Protein AF-A0A6C2U142-F1 (afdb_monomer_lite)

pLDDT: mean 79.12, std 17.56, range [44.44, 96.25]

Sequence (106 aa):
MDRYNTHNMVEYIKTQPEFPFDAIDVEESLDNVLCYFGLHPKLDEQERHEITRDLLKLALSGELAEMQRIVDLGLMSGIDHVRNTRLPRQRPSISPAQFMEELHLA

Secondary structure (DSSP, 8-state):
--HHHHHHHHHHHHTSS-----HHHHHH-HHHHHHHTT------HHHHHHHHHHHHHHHHHHHHHHHHHHHHHHHHHHHHTSSS-----------HHHHHHHTT--

Structure (mmCIF, N/CA/C/O backbone):
data_AF-A0A6C2U142-F1
#
_entry.id   AF-A0A6C2U142-F1
#
loop_
_atom_site.group_PDB
_atom_site.id
_atom_site.type_symbol
_atom_site.label_atom_id
_atom_site.label_alt_id
_atom_site.label_comp_id
_atom_site.label_asym_id
_atom_site.label_entity_id
_atom_site.label_seq_id
_atom_site.pdbx_PDB_ins_code
_atom_site.Cartn_x
_atom_site.Cartn_y
_atom_site.Cartn_z
_atom_site.occupancy
_atom_site.B_iso_or_equiv
_atom_site.auth_seq_id
_atom_site.auth_comp_id
_atom_site.auth_asym_id
_atom_site.auth_atom_id
_atom_site.pdbx_PDB_model_num
ATOM 1 N N . MET A 1 1 ? -7.250 -3.363 21.853 1.00 53.03 1 MET A N 1
ATOM 2 C CA . MET A 1 1 ? -7.674 -4.098 20.644 1.00 53.03 1 MET A CA 1
ATOM 3 C C . MET A 1 1 ? -7.749 -3.033 19.567 1.00 53.03 1 MET A C 1
ATOM 5 O O . MET A 1 1 ? -8.370 -2.030 19.866 1.00 53.03 1 MET A O 1
ATOM 9 N N . ASP A 1 2 ? -6.907 -3.038 18.527 1.00 58.91 2 ASP A N 1
ATOM 10 C CA . ASP A 1 2 ? -7.248 -3.787 17.307 1.00 58.91 2 ASP A CA 1
ATOM 11 C C . ASP A 1 2 ? -6.076 -4.080 16.329 1.00 58.91 2 ASP A C 1
ATOM 13 O O . ASP A 1 2 ? -6.308 -4.314 15.152 1.00 58.91 2 ASP A O 1
ATOM 17 N N . ARG A 1 3 ? -4.809 -4.193 16.774 1.00 61.34 3 ARG A N 1
ATOM 18 C CA . AR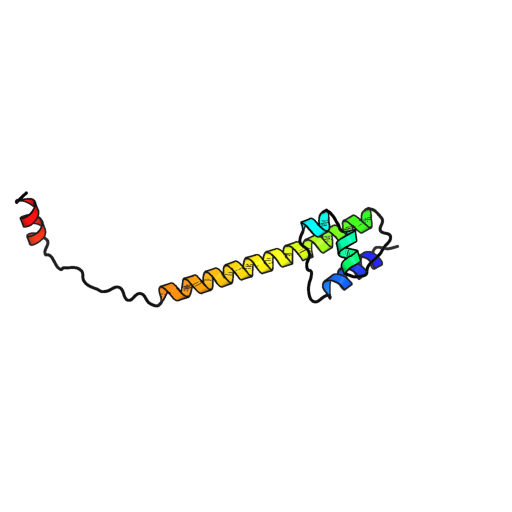G A 1 3 ? -3.678 -4.576 15.872 1.00 61.34 3 ARG A CA 1
ATOM 19 C C . ARG A 1 3 ? -3.913 -5.841 15.033 1.00 61.34 3 ARG A C 1
ATOM 21 O O . ARG A 1 3 ? -3.321 -6.019 13.976 1.00 61.34 3 ARG A O 1
ATOM 28 N N . TYR A 1 4 ? -4.737 -6.759 15.534 1.00 68.75 4 TYR A N 1
ATOM 29 C CA . TYR A 1 4 ? -5.106 -7.965 14.797 1.00 68.75 4 TYR A CA 1
ATOM 30 C C . TYR A 1 4 ? -6.000 -7.635 13.588 1.00 68.75 4 TYR A C 1
ATOM 32 O O . TYR A 1 4 ? -5.907 -8.282 12.553 1.00 68.75 4 TYR A O 1
ATOM 40 N N . ASN A 1 5 ? -6.827 -6.596 13.703 1.00 82.44 5 ASN A N 1
ATOM 41 C CA . ASN A 1 5 ? -7.727 -6.110 12.666 1.00 82.44 5 ASN A CA 1
ATOM 42 C C . ASN A 1 5 ? -6.955 -5.389 11.547 1.00 82.44 5 ASN A C 1
ATOM 44 O O . ASN A 1 5 ? -7.117 -5.734 10.378 1.00 82.44 5 ASN A O 1
ATOM 48 N N . THR A 1 6 ? -6.027 -4.487 11.897 1.00 86.94 6 THR A N 1
ATOM 49 C CA . THR A 1 6 ? -5.155 -3.817 10.912 1.00 86.94 6 THR A CA 1
ATOM 50 C C . THR A 1 6 ? -4.291 -4.818 10.145 1.00 86.94 6 THR A C 1
ATOM 52 O O . THR A 1 6 ? -4.208 -4.751 8.919 1.00 86.94 6 THR A O 1
ATOM 55 N N . HIS A 1 7 ? -3.720 -5.806 10.842 1.00 89.25 7 HIS A N 1
ATOM 56 C CA . HIS A 1 7 ? -2.976 -6.894 10.211 1.00 89.25 7 HIS A CA 1
ATOM 57 C C . HIS A 1 7 ? -3.843 -7.695 9.230 1.00 89.25 7 HIS A C 1
ATOM 59 O O . HIS A 1 7 ? -3.451 -7.872 8.080 1.00 89.25 7 HIS A O 1
ATOM 65 N N . ASN A 1 8 ? -5.040 -8.123 9.644 1.00 90.62 8 ASN A N 1
ATOM 66 C CA . ASN A 1 8 ? -5.940 -8.898 8.786 1.00 90.62 8 ASN A CA 1
ATOM 67 C C . ASN A 1 8 ? -6.370 -8.129 7.532 1.00 90.62 8 ASN A C 1
ATOM 69 O O . ASN A 1 8 ? -6.478 -8.727 6.465 1.00 90.62 8 ASN A O 1
ATOM 73 N N . MET A 1 9 ? -6.591 -6.816 7.637 1.00 92.38 9 MET A N 1
ATOM 74 C CA . MET A 1 9 ? -6.899 -5.983 6.474 1.00 92.38 9 MET A CA 1
ATOM 75 C C . MET A 1 9 ? -5.747 -5.963 5.468 1.00 92.38 9 MET A C 1
ATOM 77 O O . MET A 1 9 ? -5.965 -6.155 4.274 1.00 92.38 9 MET A O 1
ATOM 81 N N . VAL A 1 10 ? -4.521 -5.748 5.946 1.00 93.31 10 VAL A N 1
ATOM 82 C CA . VAL A 1 10 ? -3.331 -5.723 5.088 1.00 93.31 10 VAL A CA 1
ATOM 83 C C . VAL A 1 10 ? -3.109 -7.089 4.436 1.00 93.31 10 VAL A C 1
ATOM 85 O O . VAL A 1 10 ? -2.840 -7.156 3.239 1.00 93.31 10 VAL A O 1
ATOM 88 N N . GLU A 1 11 ? -3.258 -8.182 5.185 1.00 95.19 11 GLU A N 1
ATOM 89 C CA . GLU A 1 11 ? -3.145 -9.535 4.631 1.00 95.19 11 GLU A CA 1
ATOM 90 C C . GLU A 1 11 ? -4.239 -9.825 3.598 1.00 95.19 11 GLU A C 1
ATOM 92 O O . GLU A 1 11 ? -3.944 -10.355 2.530 1.00 95.19 11 GLU A O 1
ATOM 97 N N . TYR A 1 12 ? -5.481 -9.400 3.844 1.00 94.75 12 TYR A N 1
ATOM 98 C CA . TYR A 1 12 ? -6.552 -9.503 2.853 1.00 94.75 12 TYR A CA 1
ATOM 99 C C . TYR A 1 12 ? -6.195 -8.779 1.546 1.00 94.75 12 TYR A C 1
ATOM 101 O O . TYR A 1 12 ? -6.342 -9.358 0.467 1.00 94.75 12 TYR A O 1
ATOM 109 N N . ILE A 1 13 ? -5.667 -7.555 1.628 1.00 94.69 13 ILE A N 1
ATOM 110 C CA . ILE A 1 13 ? -5.239 -6.784 0.452 1.00 94.69 13 ILE A CA 1
ATOM 111 C C . ILE A 1 13 ? -4.097 -7.496 -0.289 1.00 94.69 13 ILE A C 1
ATOM 113 O O . ILE A 1 13 ? -4.135 -7.605 -1.510 1.00 94.69 13 ILE A O 1
ATOM 117 N N . LYS A 1 14 ? -3.117 -8.062 0.424 1.00 92.75 14 LYS A N 1
ATOM 118 C CA . LYS A 1 14 ? -2.009 -8.825 -0.187 1.00 92.75 14 LYS A CA 1
ATOM 119 C C . LYS A 1 14 ? -2.454 -10.096 -0.906 1.00 92.75 14 LYS A C 1
ATOM 121 O O . LYS A 1 14 ? -1.741 -10.570 -1.785 1.00 92.75 14 LYS A O 1
ATOM 126 N N . THR A 1 15 ? -3.588 -10.678 -0.514 1.00 93.25 15 THR A N 1
ATOM 127 C CA . THR A 1 15 ? -4.145 -11.858 -1.198 1.00 93.25 15 THR A CA 1
ATOM 128 C C . THR A 1 15 ? -4.883 -11.522 -2.490 1.00 93.25 15 THR A C 1
ATOM 130 O O . THR A 1 15 ? -5.251 -12.436 -3.228 1.00 93.25 15 THR A O 1
ATOM 133 N N . GLN A 1 16 ? -5.097 -10.236 -2.780 1.00 92.12 16 GLN A N 1
ATOM 134 C CA . GLN A 1 16 ? -5.702 -9.814 -4.036 1.00 92.12 16 GLN A CA 1
ATOM 135 C C . GLN A 1 16 ? -4.731 -10.035 -5.204 1.00 92.12 16 GLN A C 1
ATOM 137 O O . GLN A 1 16 ? -3.515 -9.942 -5.025 1.00 92.12 16 GLN A O 1
ATOM 142 N N . PRO A 1 17 ? -5.248 -10.334 -6.409 1.00 86.44 17 PRO A N 1
ATOM 143 C CA . PRO A 1 17 ? -4.407 -10.618 -7.571 1.00 86.44 17 PRO A CA 1
ATOM 144 C C . PRO A 1 17 ? -3.594 -9.404 -8.032 1.00 86.44 17 PRO A C 1
ATOM 146 O O . PRO A 1 17 ? -2.530 -9.572 -8.624 1.00 86.44 17 PRO A O 1
ATOM 149 N N . GLU A 1 18 ? -4.087 -8.196 -7.769 1.00 86.94 18 GLU A N 1
ATOM 150 C CA . GLU A 1 18 ? -3.447 -6.947 -8.157 1.00 86.94 18 GLU A CA 1
ATOM 151 C C . GLU A 1 18 ? -3.636 -5.872 -7.085 1.00 86.94 18 GLU A C 1
ATOM 153 O O . GLU A 1 18 ? -4.646 -5.838 -6.376 1.00 86.94 18 GLU A O 1
ATOM 158 N N . PHE A 1 19 ? -2.647 -4.984 -6.992 1.00 92.94 19 PHE A N 1
ATOM 159 C CA . PHE A 1 19 ? -2.691 -3.782 -6.171 1.00 92.94 19 PHE A CA 1
ATOM 160 C C . PHE A 1 19 ? -2.521 -2.567 -7.096 1.00 92.94 19 PHE A C 1
ATOM 162 O O . PHE A 1 19 ? -1.390 -2.210 -7.423 1.00 92.94 19 PHE A O 1
ATOM 169 N N . PRO A 1 20 ? -3.626 -1.980 -7.594 1.00 92.62 20 PRO A N 1
ATOM 170 C CA . PRO A 1 20 ? -3.606 -0.987 -8.669 1.00 92.62 20 PRO A CA 1
ATOM 171 C C . PRO A 1 20 ? -3.400 0.444 -8.145 1.00 92.62 20 PRO A C 1
ATOM 173 O O . PRO A 1 20 ? -4.021 1.374 -8.650 1.00 92.62 20 PRO A O 1
ATOM 176 N N . PHE A 1 21 ? -2.581 0.607 -7.108 1.00 94.12 21 PHE A N 1
ATOM 177 C CA . PHE A 1 21 ? -2.324 1.891 -6.457 1.00 94.12 21 PHE A CA 1
ATOM 178 C C . PHE A 1 21 ? -0.827 2.138 -6.373 1.00 94.12 21 PHE A C 1
ATOM 180 O O . PHE A 1 21 ? -0.058 1.212 -6.089 1.00 94.12 21 PHE A O 1
ATOM 187 N N . ASP A 1 22 ? -0.434 3.384 -6.599 1.00 93.06 22 ASP A N 1
ATOM 188 C CA . ASP A 1 22 ? 0.943 3.828 -6.423 1.00 93.06 22 ASP A CA 1
ATOM 189 C C . ASP A 1 22 ? 1.199 4.317 -4.986 1.00 93.06 22 ASP A C 1
ATOM 191 O O . ASP A 1 22 ? 0.336 4.251 -4.101 1.00 93.06 22 ASP A O 1
ATOM 195 N N . ALA A 1 23 ? 2.430 4.751 -4.707 1.00 93.69 23 ALA A N 1
ATOM 196 C CA . ALA A 1 23 ? 2.776 5.249 -3.378 1.00 93.69 23 ALA A CA 1
ATOM 197 C C . ALA A 1 23 ? 1.992 6.521 -2.985 1.00 93.69 23 ALA A C 1
ATOM 199 O O . ALA A 1 23 ? 1.676 6.702 -1.806 1.00 93.69 23 ALA A O 1
ATOM 200 N N . ILE A 1 24 ? 1.655 7.376 -3.956 1.00 94.62 24 ILE A N 1
ATOM 201 C CA . ILE A 1 24 ? 0.972 8.657 -3.734 1.00 94.62 24 ILE A CA 1
ATOM 202 C C . ILE A 1 24 ? -0.484 8.403 -3.343 1.00 94.62 24 ILE A C 1
ATOM 204 O O . ILE A 1 24 ? -0.966 8.989 -2.375 1.00 94.62 24 ILE A O 1
ATOM 208 N N . ASP A 1 25 ? -1.158 7.471 -4.019 1.00 94.88 25 ASP A N 1
ATOM 209 C CA . ASP A 1 25 ? -2.526 7.063 -3.691 1.00 94.88 25 ASP A CA 1
ATOM 210 C C . ASP A 1 25 ? -2.655 6.638 -2.217 1.00 94.88 25 ASP A C 1
ATOM 212 O O . ASP A 1 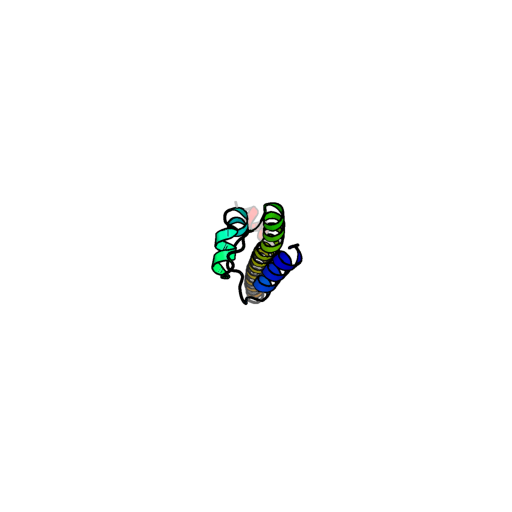25 ? -3.613 6.996 -1.523 1.00 94.88 25 ASP A O 1
ATOM 216 N N . VAL A 1 26 ? -1.666 5.887 -1.718 1.00 94.44 26 VAL A N 1
ATOM 217 C CA . VAL A 1 26 ? -1.637 5.382 -0.339 1.00 94.44 26 VAL A CA 1
ATOM 218 C C . VAL A 1 26 ? -1.356 6.496 0.679 1.00 94.44 26 VAL A C 1
ATOM 220 O O . VAL A 1 26 ? -1.930 6.471 1.773 1.00 94.44 26 VAL A O 1
ATOM 223 N N . GLU A 1 27 ? -0.498 7.465 0.350 1.00 94.31 27 GLU A N 1
ATOM 224 C CA . GLU A 1 27 ? -0.161 8.593 1.232 1.00 94.31 27 GLU A CA 1
ATOM 225 C C . GLU A 1 27 ? -1.265 9.648 1.292 1.00 94.31 27 GLU A C 1
ATOM 227 O O . GLU A 1 27 ? -1.627 10.106 2.377 1.00 94.31 27 GLU A O 1
ATOM 232 N N . GLU A 1 28 ? -1.818 10.026 0.142 1.00 94.06 28 GLU A N 1
ATOM 233 C CA . GLU A 1 28 ? -2.786 11.117 0.046 1.00 94.06 28 GLU A CA 1
ATOM 234 C C . GLU A 1 28 ? -4.224 10.654 0.293 1.00 94.06 28 GLU A C 1
ATOM 236 O O . GLU A 1 28 ? -5.079 11.456 0.674 1.00 94.06 28 GLU A O 1
ATOM 241 N N . SER A 1 29 ? -4.534 9.375 0.051 1.00 93.75 29 SER A N 1
ATOM 242 C CA . SER A 1 29 ? -5.917 8.892 0.001 1.00 93.75 29 SER A CA 1
ATOM 243 C C . SER A 1 29 ? -6.089 7.436 0.448 1.00 93.75 29 SER A C 1
ATOM 245 O O . SER A 1 29 ? -6.802 6.659 -0.192 1.00 93.75 29 SER A O 1
ATOM 247 N N . LEU A 1 30 ? -5.546 7.082 1.621 1.00 94.75 30 LEU A N 1
ATOM 248 C CA . LEU A 1 30 ? -5.725 5.752 2.226 1.00 94.75 30 LEU A CA 1
ATOM 249 C C . LEU A 1 30 ? -7.196 5.288 2.246 1.00 94.75 30 LEU A C 1
ATOM 251 O O . LEU A 1 30 ? -7.483 4.124 1.981 1.00 94.75 30 LEU A O 1
ATOM 255 N N . ASP A 1 31 ? -8.139 6.188 2.532 1.00 93.50 31 ASP A N 1
ATOM 256 C CA . ASP 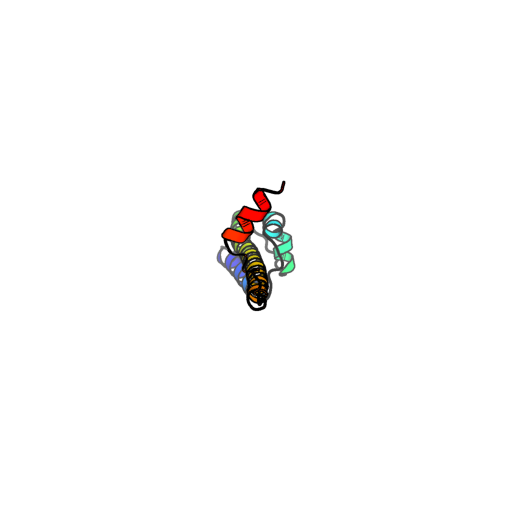A 1 31 ? -9.564 5.839 2.604 1.00 93.50 31 ASP A CA 1
ATOM 257 C C . ASP A 1 31 ? -10.123 5.375 1.249 1.00 93.50 31 ASP A C 1
ATOM 259 O O . ASP A 1 31 ? -10.951 4.465 1.210 1.00 93.50 31 ASP A O 1
ATOM 263 N N . ASN A 1 32 ? -9.640 5.936 0.135 1.00 94.88 32 ASN A N 1
ATOM 264 C CA . ASN A 1 32 ? -10.038 5.509 -1.208 1.00 94.88 32 ASN A CA 1
ATOM 265 C C . ASN A 1 32 ? -9.448 4.138 -1.547 1.00 94.88 32 ASN A C 1
ATOM 267 O O . ASN A 1 32 ? -10.156 3.289 -2.090 1.00 94.88 32 ASN A O 1
ATOM 271 N N . VAL A 1 33 ? -8.188 3.900 -1.163 1.00 95.44 33 VAL A N 1
ATOM 272 C CA . VAL A 1 33 ? -7.528 2.596 -1.315 1.00 95.44 33 VAL A CA 1
ATOM 273 C C . VAL A 1 33 ? -8.308 1.523 -0.556 1.00 95.44 33 VAL A C 1
ATOM 275 O O . VAL A 1 33 ? -8.665 0.492 -1.119 1.00 95.44 33 VAL A O 1
ATOM 278 N N . LEU A 1 34 ? -8.650 1.771 0.710 1.00 95.12 34 LEU A N 1
ATOM 279 C CA . LEU A 1 34 ? -9.426 0.827 1.517 1.00 95.12 34 LEU A CA 1
ATOM 280 C C . LEU A 1 34 ? -10.843 0.616 0.959 1.00 95.12 34 LEU A C 1
ATOM 282 O O . LEU A 1 34 ? -11.302 -0.525 0.874 1.00 95.12 34 LEU A O 1
ATOM 286 N N . CYS A 1 35 ? -11.503 1.688 0.512 1.00 95.12 35 CYS A N 1
ATOM 287 C CA . CYS A 1 35 ? -12.825 1.644 -0.115 1.00 95.12 35 CYS A CA 1
ATOM 288 C C . CYS A 1 35 ? -12.846 0.756 -1.369 1.00 95.12 35 CYS A C 1
ATOM 290 O O . CYS A 1 35 ? -13.773 -0.035 -1.540 1.00 95.12 35 CYS A O 1
ATOM 292 N N . TYR A 1 36 ? -11.807 0.821 -2.208 1.00 95.25 36 TYR A N 1
ATOM 293 C CA . TYR A 1 36 ? -11.679 -0.034 -3.392 1.00 95.25 36 TYR A CA 1
ATOM 294 C C . TYR A 1 36 ? -11.713 -1.527 -3.042 1.00 95.25 36 TYR A C 1
ATOM 296 O O . TYR A 1 36 ? -12.360 -2.317 -3.727 1.00 95.25 36 TYR A O 1
ATOM 304 N N . PHE A 1 37 ? -11.087 -1.909 -1.928 1.00 94.38 37 PHE A N 1
ATOM 305 C CA . PHE A 1 37 ? -11.104 -3.282 -1.420 1.00 94.38 37 PHE A CA 1
ATOM 306 C C . PHE A 1 37 ? -12.363 -3.627 -0.603 1.00 94.38 37 PHE A C 1
ATOM 308 O O . PHE A 1 37 ? -12.442 -4.711 -0.022 1.00 94.38 37 PHE A O 1
ATOM 315 N N . GLY A 1 38 ? -13.354 -2.730 -0.553 1.00 93.19 38 GLY A N 1
ATOM 316 C CA . GLY A 1 38 ? -14.599 -2.902 0.198 1.00 93.19 38 GLY A CA 1
ATOM 317 C C . GLY A 1 38 ? -14.440 -2.740 1.713 1.00 93.19 38 GLY A C 1
ATOM 318 O O . GLY A 1 38 ? -15.286 -3.212 2.474 1.00 93.19 38 GLY A O 1
ATOM 319 N N . LEU A 1 39 ? -13.356 -2.106 2.169 1.00 92.50 39 LEU A N 1
ATOM 320 C CA . LEU A 1 39 ? -13.051 -1.905 3.581 1.00 92.50 39 LEU A CA 1
ATOM 321 C C . LEU A 1 39 ? -13.441 -0.484 4.010 1.00 92.50 39 LEU A C 1
ATOM 323 O O . LEU A 1 39 ? -12.923 0.504 3.498 1.00 92.50 39 LEU A O 1
ATOM 327 N N . HIS A 1 40 ? -14.315 -0.387 5.016 1.00 89.81 40 HIS A N 1
ATOM 328 C CA . HIS A 1 40 ? -14.721 0.885 5.634 1.00 89.81 40 HIS A CA 1
ATOM 329 C C . HIS A 1 40 ? -14.490 0.898 7.153 1.00 89.81 40 HIS A C 1
ATOM 331 O O . HIS A 1 40 ? -15.439 1.032 7.935 1.00 89.81 40 HIS A O 1
ATOM 337 N N . PRO A 1 41 ? -13.244 0.702 7.606 1.00 85.19 41 PRO A N 1
ATOM 338 C CA . PRO A 1 41 ? -12.936 0.680 9.025 1.00 85.19 41 PRO A CA 1
ATOM 339 C C . PRO A 1 41 ? -13.000 2.084 9.636 1.00 85.19 41 PRO A C 1
ATOM 341 O O . PRO A 1 41 ? -12.672 3.089 9.004 1.00 85.19 41 PRO A O 1
ATOM 344 N N . LYS A 1 42 ? -13.368 2.149 10.916 1.00 88.75 42 LYS A N 1
ATOM 345 C CA . LYS A 1 42 ? -13.114 3.330 11.746 1.00 88.75 42 LYS A CA 1
ATOM 346 C C . LYS A 1 42 ? -11.732 3.170 12.365 1.00 88.75 42 LYS A C 1
ATOM 348 O O . LYS A 1 42 ? -11.617 2.494 13.378 1.00 88.75 42 LYS A O 1
ATOM 353 N N . LEU A 1 43 ? -10.726 3.754 11.721 1.00 88.44 43 LEU A N 1
ATOM 354 C CA . LEU A 1 43 ? -9.333 3.679 12.157 1.00 88.44 43 LEU A CA 1
ATOM 355 C C . LEU A 1 43 ? -8.961 4.884 13.015 1.00 88.44 43 LEU A C 1
ATOM 357 O O . LEU A 1 43 ? -9.317 6.020 12.675 1.00 88.44 43 LEU A O 1
ATOM 361 N N . ASP A 1 44 ? -8.205 4.639 14.079 1.00 92.06 44 ASP A N 1
ATOM 362 C CA . ASP A 1 44 ? -7.480 5.696 14.775 1.00 92.06 44 ASP A CA 1
ATOM 363 C C . ASP A 1 44 ? -6.214 6.130 14.002 1.00 92.06 44 ASP A C 1
ATOM 365 O O . ASP A 1 44 ? -5.862 5.580 12.954 1.00 92.06 44 ASP A O 1
ATOM 369 N N . GLU A 1 45 ? -5.540 7.178 14.478 1.00 92.00 45 GLU A N 1
ATOM 370 C CA . GLU A 1 45 ? -4.353 7.730 13.813 1.00 92.00 45 GLU A CA 1
ATOM 371 C C . GLU A 1 45 ? -3.184 6.731 13.758 1.00 92.00 45 GLU A C 1
ATOM 373 O O . GLU A 1 45 ? -2.475 6.655 12.752 1.00 92.00 45 GLU A O 1
ATOM 378 N N . GLN A 1 46 ? -3.014 5.921 14.805 1.00 91.81 46 GLN A N 1
ATOM 379 C CA . GLN A 1 46 ? -1.955 4.920 14.879 1.00 91.81 46 GLN A CA 1
ATOM 380 C C . GLN A 1 46 ? -2.216 3.780 13.889 1.00 91.81 46 GLN A C 1
ATOM 382 O O . GLN A 1 46 ? -1.310 3.359 13.171 1.00 91.81 46 GLN A O 1
ATOM 387 N N . GLU A 1 47 ? -3.455 3.304 13.815 1.00 92.00 47 GLU A N 1
ATOM 388 C CA . GLU A 1 47 ? -3.888 2.261 12.889 1.00 92.00 47 GLU A CA 1
ATOM 389 C C . GLU A 1 47 ? -3.768 2.717 11.433 1.00 92.00 47 GLU A C 1
ATOM 391 O O . GLU A 1 47 ? -3.271 1.965 10.591 1.00 92.00 47 GLU A O 1
ATOM 396 N N . ARG A 1 48 ? -4.154 3.968 11.140 1.00 93.56 48 ARG A N 1
ATOM 397 C CA . ARG A 1 48 ? -3.939 4.586 9.822 1.00 93.56 48 ARG A CA 1
ATOM 398 C C . ARG A 1 48 ? -2.465 4.569 9.451 1.00 93.56 48 ARG A C 1
ATOM 400 O O . ARG A 1 48 ? -2.120 4.097 8.374 1.00 93.56 48 ARG A O 1
ATOM 407 N N . HIS A 1 49 ? -1.597 5.011 10.357 1.00 93.50 49 HIS A N 1
ATOM 408 C CA . HIS A 1 49 ? -0.161 5.037 10.107 1.00 93.50 49 HIS A CA 1
ATOM 409 C C . HIS A 1 49 ? 0.422 3.633 9.870 1.00 93.50 49 HIS A C 1
ATOM 411 O O . HIS A 1 49 ? 1.249 3.439 8.976 1.00 93.50 49 HIS A O 1
ATOM 417 N N . GLU A 1 50 ? -0.022 2.634 10.637 1.00 9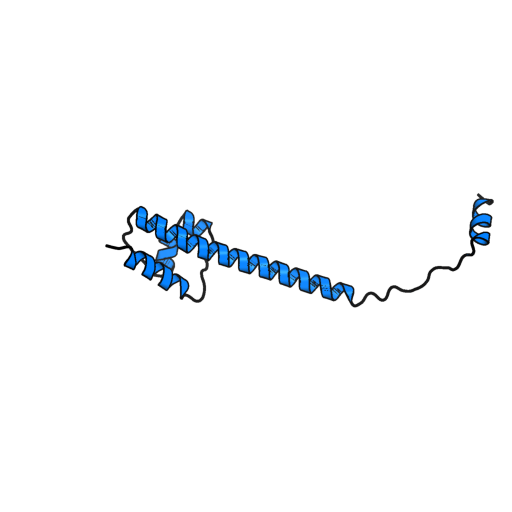3.19 50 GLU A N 1
ATOM 418 C CA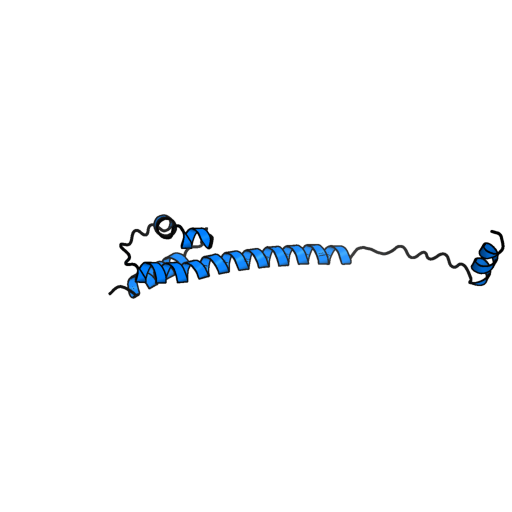 . GLU A 1 50 ? 0.404 1.241 10.474 1.00 93.19 50 GLU A CA 1
ATOM 419 C C . GLU A 1 50 ? -0.002 0.666 9.111 1.00 93.19 50 GLU A C 1
ATOM 421 O O . GLU A 1 50 ? 0.843 0.084 8.425 1.00 93.19 50 GLU A O 1
ATOM 426 N N . ILE A 1 51 ? -1.257 0.871 8.699 1.00 94.38 51 ILE A N 1
ATOM 427 C CA . ILE A 1 51 ? -1.768 0.395 7.409 1.00 94.38 51 ILE A CA 1
ATOM 428 C C . ILE A 1 51 ? -1.078 1.128 6.255 1.00 94.38 51 ILE A C 1
ATOM 430 O O . ILE A 1 51 ? -0.577 0.464 5.349 1.00 94.38 51 ILE A O 1
ATOM 434 N N . THR A 1 52 ? -0.983 2.463 6.298 1.00 96.19 52 THR A N 1
ATOM 435 C CA . THR A 1 52 ? -0.285 3.266 5.276 1.00 96.19 52 THR A CA 1
ATOM 436 C C . THR A 1 52 ? 1.130 2.751 5.059 1.00 96.19 52 THR A C 1
ATOM 438 O O . THR A 1 52 ? 1.519 2.473 3.928 1.00 96.19 52 THR A O 1
ATOM 441 N N . ARG A 1 53 ? 1.893 2.540 6.137 1.00 95.88 53 ARG A N 1
ATOM 442 C CA . ARG A 1 53 ? 3.272 2.046 6.047 1.00 95.88 53 ARG A CA 1
ATOM 443 C C . ARG A 1 53 ? 3.365 0.692 5.344 1.00 95.88 53 ARG A C 1
ATOM 445 O O . ARG A 1 53 ? 4.324 0.449 4.612 1.00 95.88 53 ARG A O 1
ATOM 452 N N . ASP A 1 54 ? 2.437 -0.219 5.611 1.00 94.88 54 ASP A N 1
ATOM 453 C CA . ASP A 1 54 ? 2.505 -1.566 5.048 1.00 94.88 54 ASP A CA 1
ATOM 454 C C . ASP A 1 54 ? 1.969 -1.629 3.611 1.00 94.88 54 ASP A C 1
ATOM 456 O O . ASP A 1 54 ? 2.545 -2.352 2.796 1.00 94.88 54 ASP A O 1
ATOM 460 N N . LEU A 1 55 ? 0.962 -0.823 3.264 1.00 95.56 55 LEU A N 1
ATOM 461 C CA . LEU A 1 55 ? 0.488 -0.675 1.883 1.00 95.56 55 LEU A CA 1
ATOM 462 C C . LEU A 1 55 ? 1.495 0.070 0.997 1.00 95.56 55 LEU A C 1
ATOM 464 O O . LEU A 1 55 ? 1.688 -0.315 -0.151 1.00 95.56 55 LEU A O 1
ATOM 468 N N . LEU A 1 56 ? 2.224 1.047 1.541 1.00 96.25 56 LEU A N 1
ATOM 469 C CA . LEU A 1 56 ? 3.313 1.729 0.834 1.00 96.25 56 LEU A CA 1
ATOM 470 C C . LEU A 1 56 ? 4.393 0.758 0.357 1.00 96.25 56 LEU A C 1
ATOM 472 O O . LEU A 1 56 ? 4.872 0.846 -0.769 1.00 96.25 56 LEU A O 1
ATOM 476 N N . LYS A 1 57 ? 4.764 -0.216 1.196 1.00 94.38 57 LYS A N 1
ATOM 477 C CA . LYS A 1 57 ? 5.725 -1.254 0.794 1.00 94.38 57 LYS A CA 1
ATOM 478 C C . LYS A 1 57 ? 5.203 -2.070 -0.385 1.00 94.38 57 LYS A C 1
ATOM 480 O O . LYS A 1 57 ? 5.999 -2.466 -1.232 1.00 94.38 57 LYS A O 1
ATOM 485 N N . LEU A 1 58 ? 3.897 -2.336 -0.424 1.00 92.88 58 LEU A N 1
ATOM 486 C CA . LEU A 1 58 ? 3.254 -3.082 -1.502 1.00 92.88 58 LEU A CA 1
ATOM 487 C C . LEU A 1 58 ? 3.279 -2.281 -2.813 1.00 92.88 58 LEU A C 1
ATOM 489 O O . LEU A 1 58 ? 3.717 -2.812 -3.829 1.00 92.88 58 LEU A O 1
ATOM 493 N N . ALA A 1 59 ? 2.917 -0.994 -2.761 1.00 93.44 59 ALA A N 1
ATOM 494 C CA . ALA A 1 59 ? 2.982 -0.084 -3.906 1.00 93.44 59 ALA A CA 1
ATOM 495 C C . ALA A 1 59 ? 4.404 -0.007 -4.490 1.00 93.44 59 ALA A C 1
ATOM 497 O O . ALA A 1 59 ? 4.634 -0.325 -5.657 1.00 93.44 59 ALA A O 1
ATOM 498 N N . LEU A 1 60 ? 5.391 0.294 -3.639 1.00 93.12 60 LEU A N 1
ATOM 499 C CA . LEU A 1 60 ? 6.791 0.444 -4.047 1.00 93.12 60 LEU A CA 1
ATOM 500 C C . LEU A 1 60 ? 7.393 -0.850 -4.608 1.00 93.12 60 LEU A C 1
ATOM 502 O O . LEU A 1 60 ? 8.233 -0.812 -5.506 1.00 93.12 60 LEU A O 1
ATOM 506 N N . SER A 1 61 ? 6.991 -2.013 -4.086 1.00 89.88 61 SER A N 1
ATOM 507 C CA . SER A 1 61 ? 7.462 -3.293 -4.628 1.00 89.88 61 SER A CA 1
ATOM 508 C C . SER A 1 61 ? 6.839 -3.615 -5.988 1.00 89.88 61 SER A C 1
ATOM 510 O O . SER A 1 61 ? 7.531 -4.180 -6.836 1.00 89.88 61 SER A O 1
ATOM 512 N N . GLY A 1 62 ? 5.594 -3.197 -6.233 1.00 86.50 62 GLY A N 1
ATOM 513 C CA . GLY A 1 62 ? 4.968 -3.246 -7.556 1.00 86.50 62 GLY A CA 1
ATOM 514 C C . GLY A 1 62 ? 5.683 -2.356 -8.577 1.00 86.50 62 GLY A C 1
ATOM 515 O O . GLY A 1 62 ? 6.048 -2.828 -9.656 1.00 86.50 62 GLY A O 1
ATOM 516 N N . GLU A 1 63 ? 5.966 -1.103 -8.212 1.00 87.56 63 GLU A N 1
ATOM 517 C CA . GLU A 1 63 ? 6.720 -0.160 -9.051 1.00 87.56 63 GLU A CA 1
ATOM 518 C C . GLU A 1 63 ? 8.123 -0.682 -9.378 1.00 87.56 63 GLU A C 1
ATOM 520 O O . GLU A 1 63 ? 8.543 -0.676 -10.535 1.00 87.56 63 GLU A O 1
ATOM 525 N N . LEU A 1 64 ? 8.841 -1.207 -8.380 1.00 88.38 64 LEU A N 1
ATOM 526 C CA . LEU A 1 64 ? 10.175 -1.767 -8.584 1.00 88.38 64 LEU A CA 1
ATOM 527 C C . LEU A 1 64 ? 10.152 -2.984 -9.521 1.00 88.38 64 LEU A C 1
ATOM 529 O O . LEU A 1 64 ? 11.031 -3.123 -10.373 1.00 88.38 64 LEU A O 1
ATOM 533 N N . ALA A 1 65 ? 9.155 -3.862 -9.383 1.00 86.25 65 ALA A N 1
ATOM 534 C CA . ALA A 1 65 ? 8.996 -5.019 -10.259 1.00 86.25 65 ALA A CA 1
ATOM 535 C C . ALA A 1 65 ? 8.702 -4.604 -11.710 1.00 86.25 65 ALA A C 1
ATOM 537 O O . ALA A 1 65 ? 9.217 -5.220 -12.645 1.00 86.25 65 ALA A O 1
ATOM 538 N N . GLU A 1 66 ? 7.915 -3.546 -11.911 1.00 85.19 66 GLU A N 1
ATOM 539 C CA . GLU A 1 66 ? 7.691 -2.944 -13.227 1.00 85.19 66 GLU A CA 1
ATOM 540 C C . GLU A 1 66 ? 8.986 -2.350 -13.801 1.00 85.19 66 GLU A C 1
ATOM 542 O O . GLU A 1 66 ? 9.412 -2.708 -14.901 1.00 85.19 66 GLU A O 1
ATOM 547 N N . MET A 1 67 ? 9.704 -1.534 -13.027 1.00 85.69 67 MET A N 1
ATOM 548 C CA . MET A 1 67 ? 10.991 -0.983 -13.460 1.00 85.69 67 MET A CA 1
ATOM 549 C C . MET A 1 67 ? 11.979 -2.081 -13.874 1.00 85.69 67 MET A C 1
ATOM 551 O O . MET A 1 67 ? 12.617 -1.968 -14.922 1.00 85.69 67 MET A O 1
ATOM 555 N N . GLN A 1 68 ? 12.073 -3.167 -13.100 1.00 85.06 68 GLN A N 1
ATOM 556 C CA . GLN A 1 68 ? 12.927 -4.305 -13.440 1.00 85.06 68 GLN A CA 1
ATOM 557 C C . GLN A 1 68 ? 12.496 -4.964 -14.755 1.00 85.06 68 GLN A C 1
ATOM 559 O O . GLN A 1 68 ? 13.340 -5.254 -15.599 1.00 85.06 68 GLN A O 1
ATOM 564 N N . ARG A 1 69 ? 11.189 -5.142 -14.977 1.00 84.00 69 ARG A N 1
ATOM 565 C CA . ARG A 1 69 ? 10.661 -5.720 -16.219 1.00 84.00 69 ARG A CA 1
ATOM 566 C C . ARG A 1 69 ? 11.007 -4.873 -17.442 1.00 84.00 69 ARG A C 1
ATOM 568 O O . ARG A 1 69 ? 11.379 -5.420 -18.480 1.00 84.00 69 ARG A O 1
ATOM 575 N N . ILE A 1 70 ? 10.901 -3.549 -17.327 1.00 83.31 70 ILE A N 1
ATOM 576 C CA . ILE A 1 70 ? 11.272 -2.606 -18.392 1.00 83.31 70 ILE A CA 1
ATOM 577 C C . ILE A 1 70 ? 12.771 -2.712 -18.698 1.00 83.31 70 ILE A C 1
ATOM 579 O O . ILE A 1 70 ? 13.157 -2.761 -19.868 1.00 83.31 70 ILE A O 1
ATOM 583 N N . VAL A 1 71 ? 13.614 -2.787 -17.663 1.00 85.19 71 VAL A N 1
ATOM 584 C CA . VAL A 1 71 ? 15.065 -2.971 -17.811 1.00 85.19 71 VAL A CA 1
ATOM 585 C C . VAL A 1 71 ? 15.383 -4.296 -18.501 1.00 85.19 71 VAL A C 1
ATOM 587 O O . VAL A 1 71 ? 16.151 -4.306 -19.464 1.00 85.19 71 VAL A O 1
ATOM 590 N N . ASP A 1 72 ? 14.769 -5.395 -18.068 1.00 80.94 72 ASP A N 1
ATOM 591 C CA . ASP A 1 72 ? 14.995 -6.723 -18.641 1.00 80.94 72 ASP A CA 1
ATOM 592 C C . ASP A 1 72 ? 14.575 -6.774 -20.117 1.00 80.94 72 ASP A C 1
ATOM 594 O O . ASP A 1 72 ? 15.319 -7.280 -20.961 1.00 80.94 72 ASP A O 1
ATOM 598 N N . LEU A 1 73 ? 13.434 -6.169 -20.465 1.00 77.62 73 LEU A N 1
ATOM 599 C CA . LEU A 1 73 ? 12.976 -6.061 -21.852 1.00 77.62 73 LEU A CA 1
ATOM 600 C C . LEU A 1 73 ? 13.930 -5.206 -22.704 1.00 77.62 73 LEU A C 1
ATOM 602 O O . LEU A 1 73 ? 14.259 -5.570 -23.838 1.00 77.62 73 LEU A O 1
ATOM 606 N N . GLY A 1 74 ? 14.419 -4.094 -22.148 1.00 73.81 74 GLY A N 1
ATOM 607 C CA . GLY A 1 74 ? 15.419 -3.238 -22.784 1.00 73.81 74 GLY A CA 1
ATOM 608 C C . GLY A 1 74 ? 16.743 -3.966 -23.036 1.00 73.81 74 GLY A C 1
ATOM 609 O O . GLY A 1 74 ? 17.302 -3.869 -24.132 1.00 73.81 74 GLY A O 1
ATOM 610 N N . LEU A 1 75 ? 17.216 -4.761 -22.074 1.00 60.00 75 LEU A N 1
ATOM 611 C CA . LEU A 1 75 ? 18.434 -5.568 -22.196 1.00 60.00 75 LEU A CA 1
ATOM 612 C C . LEU A 1 75 ? 18.285 -6.694 -23.225 1.00 60.00 75 LEU A C 1
ATOM 614 O O . LEU A 1 75 ? 19.206 -6.916 -24.015 1.00 60.00 75 LEU A O 1
ATOM 618 N N . MET A 1 76 ? 17.128 -7.362 -23.283 1.00 57.22 76 MET A N 1
ATOM 619 C CA . MET A 1 76 ? 16.862 -8.374 -24.313 1.00 57.22 76 MET A CA 1
ATOM 620 C C . MET A 1 76 ? 16.879 -7.765 -25.724 1.00 57.22 76 MET A C 1
ATOM 622 O O . MET A 1 76 ? 17.467 -8.355 -26.630 1.00 57.22 76 MET A O 1
ATOM 626 N N . SER A 1 77 ? 16.363 -6.542 -25.901 1.00 55.69 77 SER A N 1
ATOM 627 C CA . SER A 1 77 ? 16.425 -5.839 -27.194 1.00 55.69 77 SER A CA 1
ATOM 628 C C . SER A 1 77 ? 17.855 -5.461 -27.632 1.00 55.69 77 SER A C 1
ATOM 630 O O . SER A 1 77 ? 18.154 -5.429 -28.827 1.00 55.69 77 SER A O 1
ATOM 632 N N . GLY A 1 78 ? 18.767 -5.223 -26.680 1.00 49.25 78 GLY A N 1
ATOM 633 C CA . GLY A 1 78 ? 20.170 -4.893 -26.955 1.00 49.25 78 GLY A CA 1
ATOM 634 C C . GLY A 1 78 ? 21.044 -6.100 -27.319 1.00 49.25 78 GLY A C 1
ATOM 635 O O . GLY A 1 78 ? 22.025 -5.953 -28.049 1.00 49.25 78 GLY A O 1
ATOM 636 N N . ILE A 1 79 ? 20.688 -7.304 -26.860 1.00 50.91 79 ILE A N 1
ATOM 637 C CA . ILE A 1 79 ? 21.457 -8.534 -27.120 1.00 50.91 79 ILE A CA 1
ATOM 638 C C . ILE A 1 79 ? 21.186 -9.083 -28.532 1.00 50.91 79 ILE A C 1
ATOM 640 O O . ILE A 1 79 ? 22.098 -9.627 -29.164 1.00 50.91 79 ILE A O 1
ATOM 644 N N . ASP A 1 80 ? 19.992 -8.859 -29.085 1.00 50.53 80 ASP A N 1
ATOM 645 C CA . ASP A 1 80 ? 19.657 -9.297 -30.446 1.00 50.53 80 ASP A CA 1
ATOM 646 C C . ASP A 1 80 ? 20.323 -8.448 -31.545 1.00 50.53 80 ASP A C 1
ATOM 648 O O . ASP A 1 80 ? 20.540 -8.933 -32.659 1.00 50.53 80 ASP A O 1
ATOM 652 N N . HIS A 1 81 ? 20.763 -7.221 -31.240 1.00 46.50 81 HIS A N 1
ATOM 653 C CA . HIS A 1 81 ? 21.456 -6.371 -32.218 1.00 46.50 81 HIS A CA 1
ATOM 654 C C . HIS A 1 81 ? 22.952 -6.700 -32.390 1.00 46.50 81 HIS A C 1
ATOM 656 O O . HIS A 1 81 ? 23.572 -6.298 -33.375 1.00 46.50 81 HIS A O 1
ATOM 662 N N . VAL A 1 82 ? 23.547 -7.476 -31.476 1.00 49.28 82 VAL A N 1
ATOM 663 C CA . VAL A 1 82 ? 24.986 -7.814 -31.519 1.00 49.28 82 VAL A CA 1
ATOM 664 C C . VAL A 1 82 ? 25.266 -9.100 -32.311 1.00 49.28 82 VAL A C 1
ATOM 666 O O . VAL A 1 82 ? 26.411 -9.384 -32.659 1.00 49.28 82 VAL A O 1
ATOM 669 N N . ARG 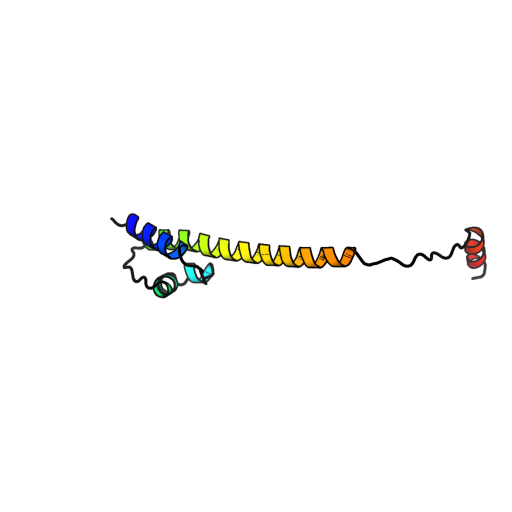A 1 83 ? 24.240 -9.880 -32.681 1.00 49.44 83 ARG A N 1
ATOM 670 C CA . ARG A 1 83 ? 24.434 -11.169 -33.375 1.00 49.44 83 ARG A CA 1
ATOM 671 C C . ARG A 1 83 ? 24.351 -11.139 -34.900 1.00 49.44 83 ARG A C 1
ATOM 673 O O . ARG A 1 83 ? 24.549 -12.188 -35.508 1.00 49.44 83 ARG A O 1
ATOM 680 N N . ASN A 1 84 ? 24.132 -9.987 -35.541 1.00 46.78 84 ASN A N 1
ATOM 681 C CA . ASN A 1 84 ? 23.977 -9.963 -37.002 1.00 46.78 84 ASN A CA 1
ATOM 682 C C . ASN A 1 84 ? 24.573 -8.757 -37.745 1.00 46.78 84 ASN A C 1
ATOM 684 O O . ASN A 1 84 ? 24.055 -8.340 -38.776 1.00 46.78 84 ASN A O 1
ATOM 688 N N . THR A 1 85 ? 25.722 -8.246 -37.304 1.00 44.44 85 THR A N 1
ATOM 689 C CA . THR A 1 85 ? 26.572 -7.407 -38.163 1.00 44.44 85 THR A CA 1
ATOM 690 C C . THR A 1 85 ? 27.853 -8.156 -38.511 1.00 44.44 85 THR A C 1
ATOM 692 O O . THR A 1 85 ? 28.918 -7.982 -37.922 1.00 44.44 85 THR A O 1
ATOM 695 N N . ARG A 1 86 ? 27.768 -9.013 -39.538 1.00 46.34 86 ARG A N 1
ATOM 696 C CA . ARG A 1 86 ? 28.956 -9.341 -40.333 1.00 46.34 86 ARG A CA 1
ATOM 697 C C . ARG A 1 86 ? 29.456 -8.030 -40.941 1.00 46.34 86 ARG A C 1
ATOM 699 O O . ARG A 1 86 ? 28.936 -7.582 -41.956 1.00 46.34 86 ARG A O 1
ATOM 706 N N . LEU A 1 87 ? 30.442 -7.411 -40.299 1.00 53.59 87 LEU A N 1
ATOM 707 C CA . LEU A 1 87 ? 31.205 -6.308 -40.874 1.00 53.59 87 LEU A CA 1
ATOM 708 C C . LEU A 1 87 ? 31.756 -6.763 -42.238 1.00 53.59 87 LEU A C 1
ATOM 710 O O . LEU A 1 87 ? 32.427 -7.803 -42.290 1.00 53.59 87 LEU A O 1
ATOM 714 N N . PRO A 1 88 ? 31.521 -6.038 -43.346 1.00 44.47 88 PRO A N 1
ATOM 715 C CA . PRO A 1 88 ? 32.224 -6.329 -44.581 1.00 44.47 88 PRO A CA 1
ATOM 716 C C . PRO A 1 88 ? 33.713 -6.034 -44.366 1.00 44.47 88 PRO A C 1
ATOM 718 O O . PRO A 1 88 ? 34.138 -4.897 -44.166 1.00 44.47 88 PRO A O 1
ATOM 721 N N . ARG A 1 89 ? 34.523 -7.095 -44.379 1.00 55.59 89 ARG A N 1
ATOM 722 C CA . ARG A 1 89 ? 35.983 -7.016 -44.453 1.00 55.59 89 ARG A CA 1
ATOM 723 C C . ARG A 1 89 ? 36.385 -6.474 -45.822 1.00 55.59 89 ARG A C 1
ATOM 725 O O . ARG A 1 89 ? 36.517 -7.270 -46.741 1.00 55.59 89 ARG A O 1
ATOM 732 N N . GLN A 1 90 ? 36.659 -5.177 -45.936 1.00 51.66 90 GLN A N 1
ATOM 733 C CA . GLN A 1 90 ? 37.630 -4.657 -46.907 1.00 51.66 90 GLN A CA 1
ATOM 734 C C . GLN A 1 90 ? 38.359 -3.448 -46.306 1.00 51.66 90 GLN A C 1
ATOM 736 O O . GLN A 1 90 ? 37.824 -2.347 -46.247 1.00 51.66 90 GLN A O 1
ATOM 741 N N . ARG A 1 91 ? 39.599 -3.656 -45.848 1.00 51.44 91 ARG A N 1
ATOM 742 C CA . ARG A 1 91 ? 40.600 -2.580 -45.820 1.00 51.44 91 ARG A CA 1
ATOM 743 C C . ARG A 1 91 ? 41.273 -2.592 -47.193 1.00 51.44 91 ARG A C 1
ATOM 745 O O . ARG A 1 91 ? 41.701 -3.677 -47.591 1.00 51.44 91 ARG A O 1
ATOM 752 N N . PRO A 1 92 ? 41.417 -1.465 -47.905 1.00 50.88 92 PRO A N 1
ATOM 753 C CA . PRO A 1 92 ? 42.347 -1.430 -49.019 1.00 50.88 92 PRO A CA 1
ATOM 754 C C . PRO A 1 92 ? 43.762 -1.611 -48.453 1.00 50.88 92 PRO A C 1
ATOM 756 O O . PRO A 1 92 ? 44.187 -0.897 -47.544 1.00 50.88 92 PRO A O 1
ATOM 759 N N . SER A 1 93 ? 44.467 -2.630 -48.939 1.00 61.56 93 SER A N 1
ATOM 760 C CA . SER A 1 93 ? 45.863 -2.910 -48.610 1.00 61.56 93 SER A CA 1
ATOM 761 C C . SER A 1 93 ? 46.760 -1.941 -49.373 1.00 61.56 93 SER A C 1
ATOM 763 O O . SER A 1 93 ? 47.386 -2.314 -50.363 1.00 61.56 93 SER A O 1
ATOM 765 N N . ILE A 1 94 ? 46.776 -0.680 -48.954 1.00 66.06 94 ILE A N 1
ATOM 766 C CA . ILE A 1 94 ? 47.733 0.286 -49.483 1.00 66.06 94 ILE A CA 1
ATOM 767 C C . ILE A 1 94 ? 49.026 0.094 -48.691 1.00 66.06 94 ILE A C 1
ATOM 769 O O . ILE A 1 94 ? 49.017 0.121 -47.457 1.00 66.06 94 ILE A O 1
ATOM 773 N N . SER A 1 95 ? 50.128 -0.198 -49.380 1.00 71.56 95 SER A N 1
ATOM 774 C CA . SER A 1 95 ? 51.419 -0.365 -48.707 1.00 71.56 95 SER A CA 1
ATOM 775 C C . SER A 1 95 ? 51.912 0.989 -48.172 1.00 71.56 95 SER A C 1
ATOM 777 O O . SER A 1 95 ? 51.613 2.019 -48.780 1.00 71.56 95 SER A O 1
ATOM 779 N N . PRO A 1 96 ? 52.703 1.031 -47.082 1.00 58.78 96 PRO A N 1
ATOM 780 C CA . PRO A 1 96 ? 53.240 2.287 -46.546 1.00 58.78 96 PRO A CA 1
ATOM 781 C C . PRO A 1 96 ? 53.991 3.148 -47.579 1.00 58.78 96 PRO A C 1
ATOM 783 O O . PRO A 1 96 ? 54.030 4.365 -47.442 1.00 58.78 96 PRO A O 1
ATOM 786 N N . ALA A 1 97 ? 54.545 2.536 -48.632 1.00 65.06 97 ALA A N 1
ATOM 787 C CA . ALA A 1 97 ? 55.221 3.243 -49.718 1.00 65.06 97 ALA A CA 1
ATOM 788 C C . ALA A 1 97 ? 54.257 4.073 -50.585 1.00 65.06 97 ALA A C 1
ATOM 790 O O . ALA A 1 97 ? 54.573 5.203 -50.939 1.00 65.06 97 ALA A O 1
ATOM 791 N N . GLN A 1 98 ? 53.062 3.549 -50.861 1.00 64.38 98 GLN A N 1
ATOM 792 C CA . GLN A 1 98 ? 52.044 4.232 -51.668 1.00 64.38 98 GLN A CA 1
ATOM 793 C C . GLN A 1 98 ? 51.426 5.433 -50.933 1.00 64.38 98 GLN A C 1
ATOM 795 O O . GLN A 1 98 ? 51.098 6.432 -51.558 1.00 64.38 98 GLN A O 1
ATOM 800 N N . PHE A 1 99 ? 51.331 5.377 -49.600 1.00 63.97 99 PHE A N 1
ATOM 801 C CA . PHE A 1 99 ? 50.862 6.507 -48.787 1.00 63.97 99 PHE A CA 1
ATOM 802 C C . PHE A 1 99 ? 51.840 7.698 -48.803 1.00 63.97 99 PHE A C 1
ATOM 804 O O . PHE A 1 99 ? 51.426 8.853 -48.763 1.00 63.97 99 PHE A O 1
ATOM 811 N N . MET A 1 100 ? 53.146 7.428 -48.885 1.00 63.34 100 MET A N 1
ATOM 812 C CA . MET A 1 100 ? 54.177 8.475 -48.898 1.00 63.34 100 MET A CA 1
ATOM 813 C C . MET A 1 100 ? 54.323 9.166 -50.263 1.00 63.34 100 MET A C 1
ATOM 815 O O . MET A 1 100 ? 54.796 10.303 -50.312 1.00 63.34 100 MET A O 1
ATOM 819 N N . GLU A 1 101 ? 53.918 8.505 -51.353 1.00 63.78 101 GLU A N 1
ATOM 820 C CA . GLU A 1 101 ? 53.887 9.090 -52.702 1.00 63.78 101 GLU A CA 1
ATOM 821 C C . GLU A 1 101 ? 52.773 10.139 -52.845 1.00 63.78 101 GLU A C 1
ATOM 823 O O . GLU A 1 101 ? 53.009 11.204 -53.412 1.00 63.78 101 GLU A O 1
ATOM 828 N N . GLU A 1 102 ? 51.593 9.900 -52.262 1.00 58.00 102 GLU A N 1
ATOM 829 C CA . GLU A 1 102 ? 50.477 10.862 -52.296 1.00 58.00 102 GLU A CA 1
ATOM 830 C C . GLU A 1 102 ? 50.766 12.151 -51.508 1.00 58.00 102 GLU A C 1
ATOM 832 O O . GLU A 1 102 ? 50.284 13.221 -51.874 1.00 58.00 102 GLU A O 1
ATOM 837 N N . LEU A 1 103 ? 51.593 12.085 -50.461 1.00 56.91 103 LEU A N 1
ATOM 838 C CA . LEU A 1 103 ? 51.935 13.242 -49.622 1.00 56.91 103 LEU A CA 1
ATOM 839 C C . LEU A 1 103 ? 52.921 14.229 -50.270 1.00 56.91 103 LEU A C 1
ATOM 841 O O . LEU A 1 103 ? 53.024 15.360 -49.805 1.00 56.91 103 LEU A O 1
ATOM 845 N N . HIS A 1 104 ? 53.639 13.828 -51.324 1.00 57.94 104 HIS A N 1
ATOM 846 C CA . HIS A 1 104 ? 54.627 14.680 -52.004 1.00 57.94 104 HIS A CA 1
ATOM 847 C C . HIS A 1 104 ? 54.122 15.302 -53.316 1.00 57.94 104 HIS A C 1
ATOM 849 O O . HIS A 1 104 ? 54.884 15.988 -53.995 1.00 57.94 104 HIS A O 1
ATOM 855 N N . LEU A 1 105 ? 52.854 15.080 -53.675 1.00 56.88 105 LEU A N 1
ATOM 856 C CA . LEU A 1 105 ? 52.218 15.645 -54.873 1.00 56.88 105 LEU A CA 1
ATOM 857 C C . LEU A 1 105 ? 51.125 16.686 -54.560 1.00 56.88 105 LEU A C 1
ATOM 859 O O . LEU A 1 105 ? 50.379 17.060 -55.466 1.00 56.88 105 LEU A O 1
ATOM 863 N N . ALA A 1 106 ? 51.042 17.165 -53.313 1.00 48.44 106 ALA A N 1
ATOM 864 C CA . ALA A 1 106 ? 50.165 18.268 -52.904 1.00 48.44 106 ALA A CA 1
ATOM 865 C C . ALA A 1 106 ? 50.916 19.605 -52.827 1.00 48.44 106 ALA A C 1
ATOM 867 O O . ALA A 1 106 ? 52.036 19.623 -52.266 1.00 48.44 106 ALA A O 1
#

Radius of gyration: 30.6 Å; chains: 1; bounding box: 70×30×76 Å

Organism: Pontiella desulfatans (NCBI:txid2750659)

Foldseek 3Di:
DPPVVLVVLLVLCVPDPDQPDALCCLVVPVVVSCVVVVHDDPDDPVSSVVNSVSVNVVRVVVVVVVVVVVVVVVVVVVVVVVPDDPDPDDDPPDDPVNVVVVVVVD